Protein 2BNK (pdb70)

CATH classification: 1.10.8.600

Structure (mmCIF, N/CA/C/O backbone):
data_2BNK
#
_entry.id   2BNK
#
_cell.length_a   95.395
_cell.length_b   95.395
_cell.length_c   47.572
_cell.angle_alpha   90.00
_cell.angle_beta   90.00
_cell.angle_gamma   120.00
#
_symmetry.space_group_name_H-M   'P 61'
#
loop_
_entity.id
_entity.type
_entity.pdbx_description
1 polymer 'EARLY PROTEIN GP16.7'
2 water water
#
loop_
_atom_site.group_PDB
_atom_site.id
_atom_site.type_symbol
_atom_site.label_atom_id
_atom_site.label_alt_id
_atom_site.label_comp_id
_atom_site.label_asym_id
_atom_site.label_entity_id
_atom_site.label_seq_id
_atom_site.pdbx_PDB_ins_code
_atom_site.Cartn_x
_atom_site.Cartn_y
_atom_site.Cartn_z
_atom_site.occupancy
_atom_site.B_iso_or_equiv
_atom_site.auth_seq_id
_atom_site.auth_comp_id
_atom_site.auth_asym_id
_atom_site.auth_atom_id
_atom_site.pdbx_PDB_model_num
ATOM 1 N N . VAL A 1 3 ? 38.684 19.533 13.478 1.00 78.80 65 VAL A N 1
ATOM 2 C CA . VAL A 1 3 ? 38.628 20.310 12.193 1.00 78.70 65 VAL A CA 1
ATOM 3 C C . VAL A 1 3 ? 37.223 20.937 11.985 1.00 78.75 65 VAL A C 1
ATOM 4 O O . VAL A 1 3 ? 36.482 21.190 12.959 1.00 78.71 65 VAL A O 1
ATOM 8 N N . ASN A 1 4 ? 36.870 21.200 10.728 1.00 78.38 66 ASN A N 1
ATOM 9 C CA . ASN A 1 4 ? 35.507 21.603 10.410 1.00 78.03 66 ASN A CA 1
ATOM 10 C C . ASN A 1 4 ? 34.723 20.312 10.280 1.00 77.73 66 ASN A C 1
ATOM 11 O O . ASN A 1 4 ? 34.595 19.747 9.179 1.00 78.02 66 ASN A O 1
ATOM 16 N N . LEU A 1 5 ? 34.191 19.839 11.405 1.00 76.81 67 LEU A N 1
ATOM 17 C CA . LEU A 1 5 ? 33.517 18.552 11.406 1.00 75.90 67 LEU A CA 1
ATOM 18 C C . LEU A 1 5 ? 32.001 18.593 11.253 1.00 75.65 67 LEU A C 1
ATOM 19 O O . LEU A 1 5 ? 31.275 19.441 11.807 1.00 76.04 67 LEU A O 1
ATOM 24 N N . SER A 1 6 ? 31.583 17.623 10.474 1.00 74.90 68 SER A N 1
ATOM 25 C CA . SER A 1 6 ? 30.226 17.360 10.120 1.00 74.62 68 SER A CA 1
ATOM 26 C C . SER A 1 6 ? 29.423 16.892 11.317 1.00 74.42 68 SER A C 1
ATOM 27 O O . SER A 1 6 ? 29.865 17.017 12.460 1.00 75.16 68 SER A O 1
ATOM 30 N N . ALA A 1 7 ? 28.228 16.377 11.041 1.00 73.93 69 ALA A N 1
ATOM 31 C CA . ALA A 1 7 ? 27.218 16.171 12.070 1.00 73.71 69 ALA A CA 1
ATOM 32 C C . ALA A 1 7 ? 26.945 14.723 12.373 1.00 73.42 69 ALA A C 1
ATOM 33 O O . ALA A 1 7 ? 26.671 14.392 13.522 1.00 73.82 69 ALA A O 1
ATOM 35 N N . CYS A 1 8 ? 26.995 13.849 11.384 1.00 72.87 70 CYS A N 1
ATOM 36 C CA . CYS A 1 8 ? 26.838 12.427 11.693 1.00 73.11 70 CYS A CA 1
ATOM 37 C C . CYS A 1 8 ? 28.193 11.753 11.849 1.00 72.04 70 CYS A C 1
ATOM 38 O O . CYS A 1 8 ? 28.364 10.871 12.691 1.00 72.86 70 CYS A O 1
ATOM 41 N N . GLU A 1 9 ? 29.154 12.175 11.030 1.00 70.54 71 GLU A N 1
ATOM 42 C CA . GLU A 1 9 ? 30.554 11.866 11.272 1.00 68.93 71 GLU A CA 1
ATOM 43 C C . GLU A 1 9 ? 30.816 11.904 12.784 1.00 67.94 71 GLU A C 1
ATOM 44 O O . GLU A 1 9 ? 31.214 10.905 13.382 1.00 67.68 71 GLU A O 1
ATOM 50 N N . VAL A 1 10 ? 30.544 13.047 13.400 1.00 66.81 72 VAL A N 1
ATOM 51 C CA . VAL A 1 10 ? 30.717 13.241 14.841 1.00 66.25 72 VAL A CA 1
ATOM 52 C C . VAL A 1 10 ? 30.104 12.134 15.730 1.00 66.33 72 VAL A C 1
ATOM 53 O O . VAL A 1 10 ? 30.651 11.814 16.798 1.00 67.28 72 VAL A O 1
ATOM 57 N N . ALA A 1 11 ? 28.980 11.567 15.297 1.00 64.96 73 ALA A N 1
ATOM 58 C CA . ALA A 1 11 ? 28.373 10.446 15.990 1.00 64.18 73 ALA A CA 1
ATOM 59 C C . ALA A 1 11 ? 29.151 9.131 15.765 1.00 64.00 73 ALA A C 1
ATOM 60 O O . ALA A 1 11 ? 29.276 8.320 16.694 1.00 64.02 73 ALA A O 1
ATOM 62 N N . VAL A 1 12 ? 29.671 8.901 14.553 1.00 63.12 74 VAL A N 1
ATOM 63 C CA . VAL A 1 12 ? 30.485 7.697 14.337 1.00 62.67 74 VAL A CA 1
ATOM 64 C C . VAL A 1 12 ? 31.791 7.818 15.134 1.00 62.58 74 VAL A C 1
ATOM 65 O O . VAL A 1 12 ? 32.195 6.887 15.811 1.00 63.04 74 VAL A O 1
ATOM 69 N N . LEU A 1 13 ? 32.428 8.981 15.099 1.00 62.16 75 LEU A N 1
ATOM 70 C CA . LEU A 1 13 ? 33.601 9.189 15.927 1.00 61.86 75 LEU A CA 1
ATOM 71 C C . LEU A 1 13 ? 33.317 8.947 17.403 1.00 62.20 75 LEU A C 1
ATOM 72 O O . LEU A 1 13 ? 34.192 8.465 18.124 1.00 62.03 75 LEU A O 1
ATOM 77 N N . ASP A 1 14 ? 32.104 9.277 17.848 1.00 62.37 76 ASP A N 1
ATOM 78 C CA . ASP A 1 14 ? 31.746 9.084 19.257 1.00 63.17 76 ASP A CA 1
ATOM 79 C C . ASP A 1 14 ? 31.599 7.622 19.674 1.00 62.48 76 ASP A C 1
ATOM 80 O O . ASP A 1 14 ? 31.939 7.276 20.804 1.00 62.07 76 ASP A O 1
ATOM 85 N N . LEU A 1 15 ? 31.137 6.784 18.737 1.00 62.06 77 LEU A N 1
ATOM 86 C CA . LEU A 1 15 ? 31.170 5.315 18.841 1.00 61.71 77 LEU A CA 1
ATOM 87 C C . LEU A 1 15 ? 32.573 4.680 19.063 1.00 61.41 77 LEU A C 1
ATOM 88 O O . LEU A 1 15 ? 32.738 3.800 19.924 1.00 61.38 77 LEU A O 1
ATOM 93 N N . TYR A 1 16 ? 33.549 5.090 18.256 1.00 60.61 78 TYR A N 1
ATOM 94 C CA . TYR A 1 16 ? 34.912 4.604 18.381 1.00 60.59 78 TYR A CA 1
ATOM 95 C C . TYR A 1 16 ? 35.430 5.037 19.737 1.00 61.17 78 TYR A C 1
ATOM 96 O O . TYR A 1 16 ? 36.117 4.277 20.428 1.00 61.32 78 TYR A O 1
ATOM 105 N N . GLU A 1 17 ? 35.077 6.255 20.131 1.00 61.67 79 GLU A N 1
ATOM 106 C CA . GLU A 1 17 ? 35.536 6.780 21.414 1.00 62.68 79 GLU A CA 1
ATOM 107 C C . GLU A 1 17 ? 34.956 5.947 22.547 1.00 62.15 79 GLU A C 1
ATOM 108 O O . GLU A 1 17 ? 35.611 5.724 23.557 1.00 61.92 79 GLU A O 1
ATOM 114 N N . GLN A 1 18 ? 33.734 5.474 22.327 1.00 62.07 80 GLN A N 1
ATOM 115 C CA . GLN A 1 18 ? 33.014 4.571 23.230 1.00 62.14 80 GLN A CA 1
ATOM 116 C C . GLN A 1 18 ? 33.475 3.105 23.196 1.00 61.23 80 GLN A C 1
ATOM 117 O O . GLN A 1 18 ? 33.086 2.317 24.058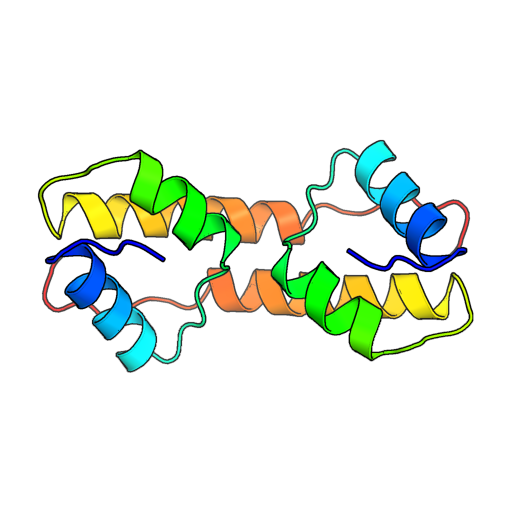 1.00 60.89 80 GLN A O 1
ATOM 123 N N . SER A 1 19 ? 34.287 2.739 22.204 1.00 60.38 81 SER A N 1
ATOM 124 C CA . SER A 1 19 ? 34.858 1.389 22.131 1.00 59.14 81 SER A CA 1
ATOM 125 C C . SER A 1 19 ? 36.363 1.428 22.337 1.00 58.18 81 SER A C 1
ATOM 126 O O . SER A 1 19 ? 37.098 0.536 21.891 1.00 57.96 81 SER A O 1
ATOM 129 N N . ASN A 1 20 ? 36.801 2.467 23.044 1.00 56.70 82 ASN A N 1
ATOM 130 C CA . ASN A 1 20 ? 38.215 2.783 23.206 1.00 55.12 82 ASN A CA 1
ATOM 131 C C . ASN A 1 20 ? 39.119 2.526 21.995 1.00 54.36 82 ASN A C 1
ATOM 132 O O . ASN A 1 20 ? 40.246 2.029 22.141 1.00 54.85 82 ASN A O 1
ATOM 137 N N . ILE A 1 21 ? 38.622 2.888 20.808 1.00 52.74 83 ILE A N 1
ATOM 138 C CA . ILE A 1 21 ? 39.465 2.973 19.631 1.00 51.41 83 ILE A CA 1
ATOM 139 C C . ILE A 1 21 ? 39.966 4.410 19.353 1.00 50.63 83 ILE A C 1
ATOM 140 O O . ILE A 1 21 ? 39.189 5.323 19.123 1.00 50.89 83 ILE A O 1
ATOM 145 N N . ARG A 1 22 ? 41.273 4.600 19.384 1.00 49.50 84 ARG A N 1
ATOM 146 C CA . ARG A 1 22 ? 41.864 5.856 18.949 1.00 48.83 84 ARG A CA 1
ATOM 147 C C . ARG A 1 22 ? 41.922 5.909 17.423 1.00 47.77 84 ARG A C 1
ATOM 148 O O . ARG A 1 22 ? 42.539 5.052 16.808 1.00 47.04 84 ARG A O 1
ATOM 156 N N . ILE A 1 23 ? 41.309 6.921 16.802 1.00 46.87 85 ILE A N 1
ATOM 157 C CA . ILE A 1 23 ? 41.351 7.000 15.338 1.00 45.26 85 ILE A CA 1
ATOM 158 C C . ILE A 1 23 ? 42.514 7.845 14.907 1.00 44.64 85 ILE A C 1
ATOM 159 O O . ILE A 1 23 ? 42.665 8.912 15.436 1.00 43.64 85 ILE A O 1
ATOM 164 N N . PRO A 1 24 ? 43.331 7.368 13.961 1.00 45.17 86 PRO A N 1
ATOM 165 C CA . PRO A 1 24 ? 44.450 8.154 13.434 1.00 46.44 86 PRO A CA 1
ATOM 166 C C . PRO A 1 24 ? 43.930 9.401 12.743 1.00 47.72 86 PRO A C 1
ATOM 167 O O . PRO A 1 24 ? 42.893 9.369 12.059 1.00 47.04 86 PRO A O 1
ATOM 171 N N . SER A 1 25 ? 44.645 10.498 12.951 1.00 49.19 87 SER A N 1
ATOM 172 C CA . SER A 1 25 ? 44.202 11.788 12.471 1.00 50.73 87 SER A CA 1
ATOM 173 C C . SER A 1 25 ? 44.294 11.833 10.970 1.00 51.21 87 SER A C 1
ATOM 174 O O . SER A 1 25 ? 43.498 12.526 10.323 1.00 50.79 87 SER A O 1
ATOM 177 N N . ASP A 1 26 ? 45.2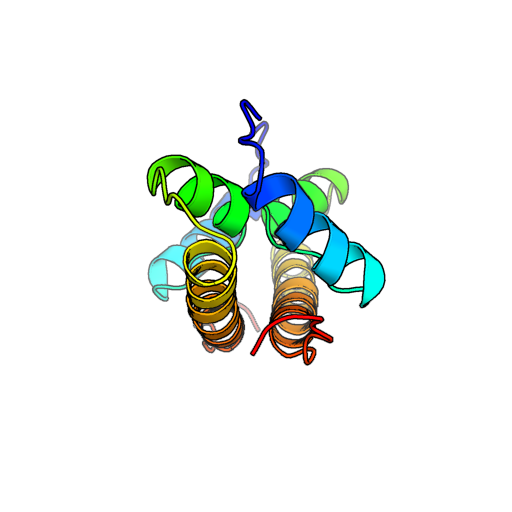11 11.032 10.414 1.00 52.10 88 ASP A N 1
ATOM 178 C CA . ASP A 1 26 ? 45.207 10.762 8.967 1.00 52.52 88 ASP A CA 1
ATOM 179 C C . ASP A 1 26 ? 43.890 10.348 8.451 1.00 52.60 88 ASP A C 1
ATOM 180 O O . ASP A 1 26 ? 43.512 10.815 7.424 1.00 54.37 88 ASP A O 1
ATOM 185 N N . ILE A 1 27 ? 43.190 9.463 9.151 1.00 53.49 89 ILE A N 1
ATOM 186 C CA . ILE A 1 27 ? 41.852 9.038 8.752 1.00 53.43 89 ILE A CA 1
ATOM 187 C C . ILE A 1 27 ? 40.837 10.158 8.963 1.00 54.48 89 ILE A C 1
ATOM 188 O O . ILE A 1 27 ? 39.859 10.229 8.242 1.00 55.00 89 ILE A O 1
ATOM 193 N N . ILE A 1 28 ? 41.038 11.025 9.953 1.00 55.29 90 ILE A N 1
ATOM 194 C CA . ILE A 1 28 ? 40.107 12.136 10.105 1.00 56.29 90 ILE A CA 1
ATOM 195 C C . ILE A 1 28 ? 40.114 12.983 8.807 1.00 57.16 90 ILE A C 1
ATOM 196 O O . ILE A 1 28 ? 39.057 13.151 8.175 1.00 56.50 90 ILE A O 1
ATOM 201 N N . GLU A 1 29 ? 41.310 13.470 8.426 1.00 58.02 91 GLU A N 1
ATOM 202 C CA . GLU A 1 29 ? 41.550 14.167 7.160 1.00 58.83 91 GLU A CA 1
ATOM 203 C C . GLU A 1 29 ? 40.787 13.532 6.014 1.00 58.67 91 GLU A C 1
ATOM 204 O O . GLU A 1 29 ? 39.852 14.122 5.482 1.00 58.92 91 GLU A O 1
ATOM 210 N N . ASP A 1 30 ? 41.148 12.312 5.654 1.00 58.38 92 ASP A N 1
ATOM 211 C CA . ASP A 1 30 ? 40.562 11.713 4.467 1.00 58.53 92 ASP A CA 1
ATOM 212 C C . ASP A 1 30 ? 39.051 11.596 4.609 1.00 58.10 92 ASP A C 1
ATOM 213 O O . ASP A 1 30 ? 38.334 11.559 3.631 1.00 59.05 92 ASP A O 1
ATOM 218 N N . LEU A 1 31 ? 38.550 11.593 5.822 1.00 57.59 93 LEU A N 1
ATOM 219 C CA . LEU A 1 31 ? 37.122 11.445 5.982 1.00 57.68 93 LEU A CA 1
ATOM 220 C C . LEU A 1 31 ? 36.365 12.752 5.659 1.00 58.57 93 LEU A C 1
ATOM 221 O O . LEU A 1 31 ? 35.399 12.742 4.879 1.00 58.21 93 LEU A O 1
ATOM 226 N N . VAL A 1 32 ? 36.797 13.863 6.260 1.00 59.30 94 VAL A N 1
ATOM 227 C CA . VAL A 1 32 ? 36.204 15.167 5.956 1.00 60.24 94 VAL A CA 1
ATOM 228 C C . VAL A 1 32 ? 36.134 15.463 4.432 1.00 61.20 94 VAL A C 1
ATOM 229 O O . VAL A 1 32 ? 35.137 16.058 3.969 1.00 61.16 94 VAL A O 1
ATOM 233 N N . ASN A 1 33 ? 37.164 15.027 3.679 1.00 61.38 95 ASN A N 1
ATOM 234 C CA . ASN A 1 33 ? 37.215 15.169 2.215 1.00 62.01 95 ASN A CA 1
ATOM 235 C C . ASN A 1 33 ? 36.226 14.246 1.500 1.00 62.71 95 ASN A C 1
ATOM 236 O O . A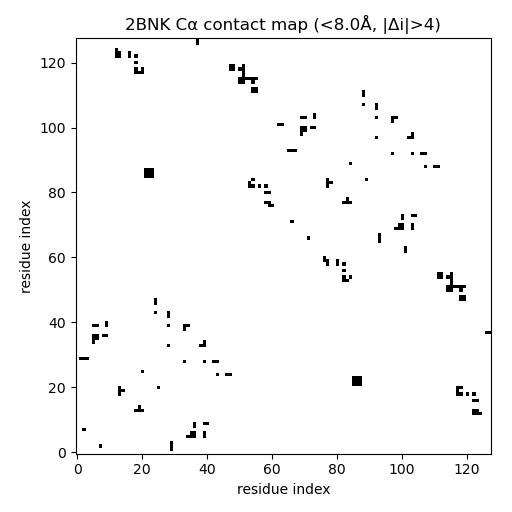SN A 1 33 ? 36.145 14.228 0.276 1.00 62.88 95 ASN A O 1
ATOM 241 N N . GLN A 1 34 ? 35.490 13.443 2.236 1.00 63.33 96 GLN A N 1
ATOM 242 C CA . GLN A 1 34 ? 34.602 12.544 1.540 1.00 64.00 96 GLN A CA 1
ATOM 243 C C . GLN A 1 34 ? 33.184 13.114 1.525 1.00 64.69 96 GLN A C 1
ATOM 244 O O . GLN A 1 34 ? 32.328 12.649 0.755 1.00 64.41 96 GLN A O 1
ATOM 250 N N . ARG A 1 35 ? 32.941 14.117 2.370 1.00 65.28 97 ARG A N 1
ATOM 251 C CA . ARG A 1 35 ? 31.652 14.808 2.381 1.00 66.65 97 ARG A CA 1
ATOM 252 C C . ARG A 1 35 ? 30.503 13.803 2.244 1.00 67.07 97 ARG A C 1
ATOM 253 O O . ARG A 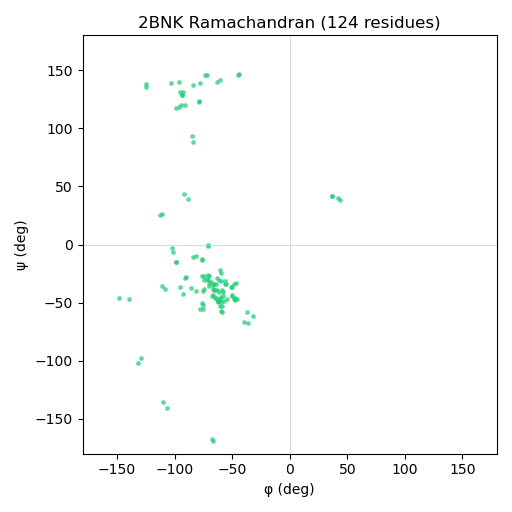1 35 ? 29.518 14.038 1.520 1.00 67.01 97 ARG A O 1
ATOM 261 N N . LEU A 1 36 ? 30.679 12.677 2.947 1.00 67.52 98 LEU A N 1
ATOM 262 C CA . LEU A 1 36 ? 29.721 11.581 3.032 1.00 67.33 98 LEU A CA 1
ATOM 263 C C . LEU A 1 36 ? 28.511 11.960 3.863 1.00 68.37 98 LEU A C 1
ATOM 264 O O . LEU A 1 36 ? 28.618 12.712 4.839 1.00 68.03 98 LEU A O 1
ATOM 269 N N . GLN A 1 37 ? 27.353 11.436 3.473 1.00 69.95 99 GLN A N 1
ATOM 270 C CA . GLN A 1 37 ? 26.086 11.936 4.024 1.00 71.60 99 GLN A CA 1
ATOM 271 C C . GLN A 1 37 ? 25.416 11.086 5.103 1.00 71.94 99 GLN A C 1
ATOM 272 O O . GLN A 1 37 ? 24.367 11.483 5.639 1.00 72.12 99 GLN A O 1
ATOM 278 N N . SER A 1 38 ? 25.989 9.933 5.423 1.00 72.12 100 SER A N 1
ATOM 279 C CA . SER A 1 38 ? 25.268 9.018 6.288 1.00 72.38 100 SER A CA 1
ATOM 280 C C . SER A 1 38 ? 25.850 8.867 7.658 1.00 72.22 100 SER A C 1
ATOM 281 O O . SER A 1 38 ? 26.195 9.842 8.321 1.00 72.67 100 SER A O 1
ATOM 284 N N . GLU A 1 39 ? 25.912 7.609 8.066 1.00 71.59 101 GLU A N 1
ATOM 285 C CA . GLU A 1 39 ? 26.454 7.148 9.335 1.00 70.94 101 GLU A CA 1
ATOM 286 C C . GLU A 1 39 ? 26.989 5.788 8.945 1.00 70.23 101 GLU A C 1
ATOM 287 O O . GLU A 1 39 ? 28.128 5.420 9.277 1.00 70.25 101 GLU A O 1
ATOM 293 N N . GLN A 1 40 ? 26.153 5.060 8.204 1.00 68.92 102 GLN A N 1
ATOM 294 C CA . GLN A 1 40 ? 26.586 3.802 7.625 1.00 68.39 102 GLN A CA 1
ATOM 295 C C . GLN A 1 40 ? 27.683 4.076 6.608 1.00 67.60 102 GLN A C 1
ATOM 296 O O . GLN A 1 40 ? 28.662 3.342 6.542 1.00 67.73 102 GLN A O 1
ATOM 302 N N . GLU A 1 41 ? 27.540 5.156 5.844 1.00 66.80 103 GLU A N 1
ATOM 303 C CA . GLU A 1 41 ? 28.546 5.537 4.867 1.00 66.31 103 GLU A CA 1
ATOM 304 C C . GLU A 1 41 ? 29.862 5.838 5.571 1.00 65.72 103 GLU A C 1
ATOM 305 O O . GLU A 1 41 ? 30.913 5.310 5.174 1.00 65.90 103 GLU A O 1
ATOM 311 N N . VAL A 1 42 ? 29.785 6.659 6.622 1.00 64.52 104 VAL A N 1
ATOM 312 C CA . VAL A 1 42 ? 30.954 7.124 7.365 1.00 63.62 104 VAL A CA 1
ATOM 313 C C . VAL A 1 42 ? 31.742 5.951 7.933 1.00 63.30 104 VAL A C 1
ATOM 314 O O . VAL A 1 42 ? 32.958 5.816 7.720 1.00 62.86 104 VAL A O 1
ATOM 318 N N . LEU A 1 43 ? 31.018 5.100 8.651 1.00 63.08 105 LEU A N 1
ATOM 319 C CA . LEU A 1 43 ? 31.607 3.995 9.391 1.00 62.43 105 LEU A CA 1
ATOM 320 C C . LEU A 1 43 ? 32.297 3.035 8.433 1.00 61.94 105 LEU A C 1
ATOM 321 O O . LEU A 1 43 ? 33.474 2.671 8.645 1.00 62.11 105 LEU A O 1
ATOM 326 N N . ASN A 1 44 ? 31.588 2.663 7.369 1.00 60.77 106 ASN A N 1
ATOM 327 C CA . ASN A 1 44 ? 32.163 1.802 6.349 1.00 60.17 106 ASN A CA 1
ATOM 328 C C . ASN A 1 44 ? 33.428 2.409 5.797 1.00 59.53 106 ASN A C 1
ATOM 329 O O . ASN A 1 44 ? 34.356 1.680 5.430 1.00 59.96 106 ASN A O 1
ATOM 334 N N . TYR A 1 45 ? 33.489 3.740 5.768 1.00 57.96 107 TYR A N 1
ATOM 335 C CA . TYR A 1 45 ? 34.680 4.392 5.272 1.00 56.50 107 TYR A CA 1
ATOM 336 C C . TYR A 1 45 ? 35.855 4.418 6.293 1.00 56.13 107 TYR A C 1
ATOM 337 O O . TYR A 1 45 ? 36.975 3.984 5.975 1.00 55.92 107 TYR A O 1
ATOM 346 N N . ILE A 1 46 ? 35.631 4.945 7.493 1.00 54.96 108 ILE A N 1
ATOM 347 C CA . ILE A 1 46 ? 36.666 4.862 8.514 1.00 54.11 108 ILE A CA 1
ATOM 348 C C . ILE A 1 46 ? 37.212 3.433 8.539 1.00 54.13 108 ILE A C 1
ATOM 349 O O . ILE A 1 46 ? 38.427 3.227 8.512 1.00 54.07 108 ILE A O 1
ATOM 354 N N . GLU A 1 47 ? 36.305 2.449 8.549 1.00 53.71 109 GLU A N 1
ATOM 355 C CA . GLU A 1 47 ? 36.683 1.037 8.665 1.00 52.96 109 GLU A CA 1
ATOM 356 C C . GLU A 1 47 ? 37.608 0.557 7.561 1.00 52.27 109 GLU A C 1
ATOM 357 O O . GLU A 1 47 ? 38.515 -0.211 7.806 1.00 52.23 109 GLU A O 1
ATOM 363 N N . THR A 1 48 ? 37.372 1.013 6.344 1.00 52.16 110 THR A N 1
ATOM 364 C CA . THR A 1 48 ? 38.225 0.693 5.205 1.00 51.74 110 THR A CA 1
ATOM 365 C C . THR A 1 48 ? 39.595 1.271 5.484 1.00 51.67 110 THR A C 1
ATOM 366 O O . THR A 1 48 ? 40.629 0.768 5.012 1.00 51.54 110 THR A O 1
ATOM 370 N N . GLN A 1 49 ? 39.592 2.351 6.258 1.00 51.04 111 GLN A N 1
ATOM 371 C CA . GLN A 1 49 ? 40.789 3.139 6.434 1.00 50.74 111 GLN A CA 1
ATOM 372 C C . GLN A 1 49 ? 41.625 2.542 7.551 1.00 50.30 111 GLN A C 1
ATOM 373 O O . GLN A 1 49 ? 42.871 2.527 7.466 1.00 49.76 111 GLN A O 1
ATOM 379 N N . ARG A 1 50 ? 40.926 2.055 8.578 1.00 49.16 112 ARG A N 1
ATOM 380 C CA . ARG A 1 50 ? 41.554 1.313 9.644 1.00 49.20 112 ARG A CA 1
ATOM 381 C C . ARG A 1 50 ? 42.181 0.044 9.095 1.00 50.24 112 ARG A C 1
ATOM 382 O O . ARG A 1 50 ? 43.37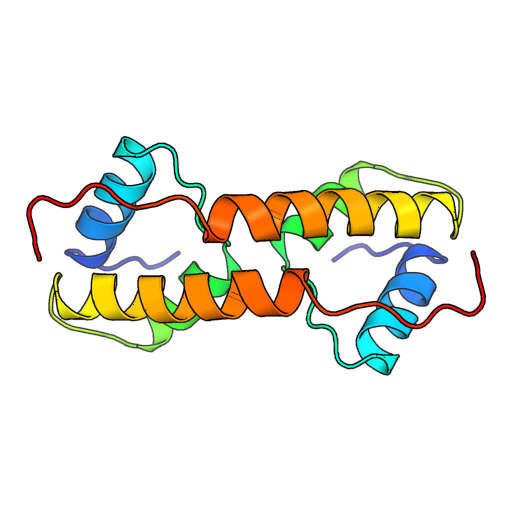0 -0.201 9.356 1.00 49.82 112 ARG A O 1
ATOM 390 N N . THR A 1 51 ? 41.414 -0.730 8.306 1.00 51.03 113 THR A N 1
ATOM 391 C CA . THR A 1 51 ? 41.962 -1.892 7.588 1.00 52.25 113 THR A CA 1
ATOM 392 C C . THR A 1 51 ? 43.244 -1.491 6.882 1.00 53.22 113 THR A C 1
ATOM 393 O O . THR A 1 51 ? 44.253 -2.197 6.947 1.00 53.91 113 THR A O 1
ATOM 397 N N . TYR A 1 52 ? 43.187 -0.343 6.207 1.00 53.76 114 TYR A N 1
ATOM 398 C CA . TYR A 1 52 ? 44.313 0.164 5.435 1.00 53.48 114 TYR A CA 1
ATOM 399 C C . TYR A 1 52 ? 45.455 0.493 6.356 1.00 52.79 114 TYR A C 1
ATOM 400 O O . TYR A 1 52 ? 46.587 0.133 6.096 1.00 53.06 114 TYR A O 1
ATOM 409 N N . TRP A 1 53 ? 45.167 1.182 7.448 1.00 52.54 115 TRP A N 1
ATOM 410 C CA . TRP A 1 53 ? 46.276 1.676 8.252 1.00 52.06 115 TRP A CA 1
ATOM 411 C C . TRP A 1 53 ? 46.889 0.569 9.050 1.00 51.79 115 TRP A C 1
ATOM 412 O O . TRP A 1 53 ? 48.053 0.627 9.331 1.00 51.96 115 TRP A O 1
ATOM 423 N N . LYS A 1 54 ? 46.100 -0.457 9.369 1.00 52.11 116 LYS A N 1
ATOM 424 C CA . LYS A 1 54 ? 46.588 -1.670 10.012 1.00 51.65 116 LYS A CA 1
ATOM 425 C C . LYS A 1 54 ? 47.633 -2.311 9.132 1.00 51.34 116 LYS A C 1
ATOM 426 O O . LYS A 1 54 ? 48.722 -2.679 9.590 1.00 51.35 116 LYS A O 1
ATOM 432 N N . LEU A 1 55 ? 47.328 -2.389 7.847 1.00 50.95 117 LEU A N 1
ATOM 433 C CA . LEU A 1 55 ? 48.270 -2.965 6.906 1.00 50.78 117 LEU A CA 1
ATOM 434 C C . LEU A 1 55 ? 49.554 -2.176 6.706 1.00 50.75 117 LEU A C 1
ATOM 435 O O . LEU A 1 55 ? 50.588 -2.775 6.512 1.00 50.90 117 LEU A O 1
ATOM 440 N N . GLU A 1 56 ? 49.483 -0.842 6.749 1.00 51.08 118 GLU A N 1
ATOM 441 C CA . GLU A 1 56 ? 50.637 0.017 6.472 1.00 50.72 118 GLU A CA 1
ATOM 442 C C . GLU A 1 56 ? 51.615 -0.001 7.634 1.00 50.82 118 GLU A C 1
ATOM 443 O O . GLU A 1 56 ? 52.820 0.210 7.470 1.00 50.90 118 GLU A O 1
ATOM 449 N N . ASN A 1 57 ? 51.085 -0.254 8.818 1.00 50.35 119 ASN A N 1
ATOM 450 C CA . ASN A 1 57 ? 51.891 -0.235 10.002 1.00 50.39 119 ASN A CA 1
ATOM 451 C C . ASN A 1 57 ? 52.551 -1.606 10.133 1.00 51.58 119 ASN A C 1
ATOM 452 O O . ASN A 1 57 ? 53.467 -1.812 10.937 1.00 51.26 119 ASN A O 1
ATOM 457 N N . GLN A 1 58 ? 52.083 -2.537 9.304 1.00 52.85 120 GLN A N 1
ATOM 458 C CA . GLN A 1 58 ? 52.565 -3.918 9.287 1.00 53.38 120 GLN A CA 1
ATOM 459 C C . GLN A 1 58 ? 53.714 -4.089 8.332 1.00 53.44 120 GLN A C 1
ATOM 460 O O . GLN A 1 58 ? 54.546 -4.951 8.529 1.00 53.86 120 GLN A O 1
ATOM 466 N N . LYS A 1 59 ? 53.762 -3.269 7.285 1.00 53.84 121 LYS A N 1
ATOM 467 C CA . LYS A 1 59 ? 54.831 -3.360 6.305 1.00 54.23 121 LYS A CA 1
ATOM 468 C C . LYS A 1 59 ? 56.159 -3.531 7.024 1.00 55.72 121 LYS A C 1
ATOM 469 O O . LYS A 1 59 ? 56.331 -3.046 8.127 1.00 55.63 121 LYS A O 1
ATOM 475 N N . LYS A 1 60 ? 57.083 -4.273 6.429 1.00 58.36 122 LYS A N 1
ATOM 476 C CA . LYS A 1 60 ? 58.382 -4.496 7.066 1.00 60.44 122 LYS A CA 1
ATOM 477 C C . LYS A 1 60 ? 59.345 -3.487 6.512 1.00 61.19 122 LYS A C 1
ATOM 478 O O . LYS A 1 60 ? 59.408 -3.324 5.296 1.00 61.34 122 LYS A O 1
ATOM 484 N N . LEU A 1 61 ? 60.076 -2.806 7.395 1.00 62.97 123 LEU A N 1
ATOM 485 C CA . LEU A 1 61 ? 61.019 -1.772 6.957 1.00 65.01 123 LEU A CA 1
ATOM 486 C C . LEU A 1 61 ? 62.383 -2.282 6.526 1.00 67.12 123 LEU A C 1
ATOM 487 O O . LEU A 1 61 ? 62.997 -3.113 7.201 1.00 67.77 123 LEU A O 1
ATOM 492 N N . TYR A 1 62 ? 62.871 -1.707 5.426 1.00 69.71 124 TYR A N 1
ATOM 493 C CA . TYR A 1 62 ? 64.236 -1.915 4.967 1.00 72.23 124 TYR A CA 1
ATOM 494 C C . TYR A 1 62 ? 65.219 -0.858 5.542 1.00 73.44 124 TYR A C 1
ATOM 495 O O . TYR A 1 62 ? 65.080 0.343 5.249 1.00 74.17 124 TYR A O 1
ATOM 504 N N . ARG A 1 63 ? 66.243 -1.324 6.298 1.00 74.85 125 ARG A N 1
ATOM 505 C CA . ARG A 1 63 ? 67.167 -0.454 7.071 1.00 75.56 125 ARG A CA 1
ATOM 506 C C . ARG A 1 63 ? 68.678 -0.621 6.778 1.00 76.78 125 ARG A C 1
ATOM 507 O O . ARG A 1 63 ? 69.192 -1.749 6.683 1.00 76.78 125 ARG A O 1
ATOM 515 N N . GLY A 1 64 ? 69.385 0.503 6.648 1.00 77.60 126 GLY A N 1
ATOM 516 C CA . GLY A 1 64 ? 70.847 0.491 6.650 1.00 78.80 126 GLY A CA 1
ATOM 517 C C . GLY A 1 64 ? 71.361 0.622 8.094 1.00 79.88 126 GLY A C 1
ATOM 518 O O . GLY A 1 64 ? 72.372 1.303 8.344 1.00 79.90 126 GLY A O 1
ATOM 519 N N . SER A 1 65 ? 70.660 -0.052 9.023 1.00 80.47 127 SER A N 1
ATOM 520 C CA . SER A 1 65 ? 70.768 0.155 10.483 1.00 81.07 127 SER A CA 1
ATOM 521 C C . SER A 1 65 ? 70.988 -1.150 11.279 1.00 81.71 127 SER A C 1
ATOM 522 O O . SER A 1 65 ? 72.124 -1.624 11.400 1.00 81.78 127 SER A O 1
ATOM 525 N N . LEU A 1 66 ? 69.873 -1.683 11.825 1.00 82.29 128 LEU A N 1
ATOM 526 C CA . LEU A 1 66 ? 69.764 -2.927 12.659 1.00 82.87 128 LEU A CA 1
ATOM 527 C C . LEU A 1 66 ? 70.029 -2.710 14.167 1.00 83.01 128 LEU A C 1
ATOM 528 O O . LEU A 1 66 ? 69.105 -2.764 14.990 1.00 82.93 128 LEU A O 1
ATOM 533 N N . VAL B 1 3 ? 56.812 19.432 10.377 1.00 78.45 65 VAL B N 1
ATOM 534 C CA . VAL B 1 3 ? 56.801 20.250 11.641 1.00 78.33 65 VAL B CA 1
ATOM 535 C C . VAL B 1 3 ? 58.176 20.916 11.880 1.00 78.21 65 VAL B C 1
ATOM 536 O O . VAL B 1 3 ? 58.905 21.231 10.921 1.00 78.19 65 VAL B O 1
ATOM 540 N N . ASN B 1 4 ? 58.521 21.145 13.145 1.00 77.85 66 ASN B N 1
ATOM 541 C CA . ASN B 1 4 ? 59.878 21.559 13.467 1.00 77.59 66 ASN B CA 1
ATOM 542 C C . ASN B 1 4 ? 60.661 20.266 13.580 1.00 77.14 66 ASN B C 1
ATOM 543 O O . ASN B 1 4 ? 60.708 19.634 14.649 1.00 77.38 66 ASN B O 1
ATOM 548 N N . LEU B 1 5 ? 61.274 19.862 12.470 1.00 76.22 67 LEU B N 1
ATOM 549 C CA . LEU B 1 5 ? 61.931 18.569 12.440 1.00 75.32 67 LEU B CA 1
ATOM 550 C C . LEU B 1 5 ? 63.446 18.586 12.556 1.00 74.92 67 LEU B C 1
ATOM 551 O O . LEU B 1 5 ? 64.171 19.411 11.976 1.00 74.78 67 LEU B O 1
ATOM 556 N N . SER B 1 6 ? 63.855 17.614 13.335 1.00 74.43 68 SER B N 1
ATOM 557 C CA . SER B 1 6 ? 65.207 17.318 13.686 1.00 74.40 68 SER B CA 1
ATOM 558 C C . SER B 1 6 ? 66.028 16.852 12.497 1.00 74.30 68 SER B C 1
ATOM 559 O O . SER B 1 6 ? 65.605 16.962 11.345 1.00 74.98 68 SER B O 1
ATOM 562 N N . ALA B 1 7 ? 67.226 16.354 12.793 1.00 74.22 69 ALA B N 1
ATOM 563 C CA . ALA B 1 7 ? 68.259 16.140 11.785 1.00 73.92 69 ALA B CA 1
ATOM 564 C C . ALA B 1 7 ? 68.491 14.685 11.477 1.00 73.66 69 ALA B C 1
ATOM 565 O O . ALA B 1 7 ? 68.724 14.346 10.318 1.00 74.03 69 ALA B O 1
ATOM 567 N N . CYS B 1 8 ? 68.446 13.817 12.475 1.00 73.15 70 CYS B N 1
ATOM 568 C CA . CYS B 1 8 ? 68.581 12.386 12.181 1.00 73.34 70 CYS B CA 1
ATOM 569 C C . CYS B 1 8 ? 67.219 11.743 11.986 1.00 72.17 70 CYS B C 1
ATOM 570 O O . CYS B 1 8 ? 67.037 10.932 11.084 1.00 73.22 70 CYS B O 1
ATOM 573 N N . GLU B 1 9 ? 66.266 12.106 12.841 1.00 70.60 71 GLU B N 1
ATOM 574 C CA . GLU B 1 9 ? 64.854 11.843 12.577 1.00 68.93 71 GLU B CA 1
ATOM 575 C C . GLU B 1 9 ? 64.584 11.888 11.065 1.00 68.01 71 GLU B C 1
ATOM 576 O O . GLU B 1 9 ? 64.195 10.886 10.464 1.00 67.98 71 GLU B O 1
ATOM 582 N N . VAL B 1 10 ? 64.830 13.034 10.449 1.00 66.98 72 VAL B N 1
ATOM 583 C CA . VAL B 1 10 ? 64.643 13.220 9.010 1.00 66.52 72 VAL B CA 1
ATOM 584 C C . VAL B 1 10 ? 65.240 12.098 8.126 1.00 66.51 72 VAL B C 1
ATOM 585 O O . VAL B 1 10 ? 64.692 11.782 7.058 1.00 67.22 72 VAL B O 1
ATOM 589 N N . ALA B 1 11 ? 66.356 11.519 8.567 1.00 65.36 73 ALA B N 1
ATOM 590 C CA . ALA B 1 11 ? 67.002 10.432 7.855 1.00 64.56 73 ALA B CA 1
ATOM 591 C C . ALA B 1 11 ? 66.239 9.115 8.051 1.00 64.49 73 ALA B C 1
ATOM 592 O O . ALA B 1 11 ? 66.106 8.323 7.104 1.00 64.48 73 ALA B O 1
ATOM 594 N N . VAL B 1 12 ? 65.742 8.860 9.268 1.00 63.71 74 VAL B N 1
ATOM 595 C CA . VAL B 1 12 ? 64.924 7.659 9.476 1.00 63.15 74 VAL B CA 1
ATOM 596 C C . VAL B 1 12 ? 63.624 7.831 8.683 1.00 63.01 74 VAL B C 1
ATOM 597 O O . VAL B 1 12 ? 63.197 6.929 7.978 1.00 63.48 74 VAL B O 1
ATOM 601 N N . LEU B 1 13 ? 63.017 9.008 8.742 1.00 62.45 75 LEU B N 1
ATOM 602 C CA . LEU B 1 13 ? 61.842 9.239 7.930 1.00 62.23 75 LEU B CA 1
ATOM 603 C C . LEU B 1 13 ? 62.101 8.970 6.456 1.00 62.56 75 LEU B C 1
ATOM 604 O O . LEU B 1 13 ? 61.201 8.502 5.751 1.00 62.59 75 LEU B O 1
ATOM 609 N N . ASP B 1 14 ? 63.318 9.264 5.997 1.00 62.63 76 ASP B N 1
ATOM 610 C CA . ASP B 1 14 ? 63.660 9.067 4.586 1.00 63.32 76 ASP B CA 1
ATOM 611 C C . ASP B 1 14 ? 63.759 7.596 4.180 1.00 62.91 76 ASP B C 1
ATOM 612 O O . ASP B 1 14 ? 63.343 7.243 3.072 1.00 62.61 76 ASP B O 1
ATOM 617 N N . LEU B 1 15 ? 64.261 6.758 5.101 1.00 62.53 77 LEU B N 1
ATOM 618 C CA . LEU B 1 15 ? 64.232 5.290 4.998 1.00 62.08 77 LEU B CA 1
ATOM 619 C C . LEU B 1 15 ? 62.833 4.654 4.770 1.00 61.93 77 LEU B C 1
ATOM 620 O O . LEU B 1 15 ? 62.683 3.747 3.932 1.00 62.09 77 LEU B O 1
ATOM 625 N N . TYR B 1 16 ? 61.844 5.093 5.548 1.00 61.17 78 TYR B N 1
ATOM 626 C CA . TYR B 1 16 ? 60.482 4.594 5.446 1.00 60.95 78 TYR B CA 1
ATOM 627 C C . TYR B 1 16 ? 59.934 5.025 4.101 1.00 61.59 78 TYR B C 1
ATOM 628 O O . TYR B 1 16 ? 59.215 4.271 3.433 1.00 61.71 78 TYR B O 1
ATOM 637 N N . GLU B 1 17 ? 60.285 6.239 3.694 1.00 62.10 79 GLU B N 1
ATOM 638 C CA . GLU B 1 17 ? 59.815 6.760 2.414 1.00 63.11 79 GLU B CA 1
ATOM 639 C C . GLU B 1 17 ? 60.413 5.930 1.283 1.00 62.71 79 GLU B C 1
ATOM 640 O O . GLU B 1 17 ? 59.771 5.712 0.270 1.00 62.38 79 GLU B O 1
ATOM 646 N N . GLN B 1 18 ? 61.640 5.461 1.506 1.00 62.63 80 GLN B N 1
ATOM 647 C CA . GLN B 1 18 ? 62.370 4.573 0.601 1.00 62.48 80 GLN B CA 1
ATOM 648 C C . GLN B 1 18 ? 61.896 3.108 0.633 1.00 61.60 80 GLN B C 1
ATOM 649 O O . GLN B 1 18 ? 62.263 2.311 -0.233 1.00 61.29 80 GLN B O 1
ATOM 655 N N . SER B 1 19 ? 61.098 2.751 1.637 1.00 60.66 81 SER B N 1
ATOM 656 C CA . SER B 1 19 ? 60.518 1.407 1.720 1.00 59.55 81 SER B CA 1
ATOM 657 C C . SER B 1 19 ? 59.011 1.449 1.499 1.00 58.56 81 SER B C 1
ATOM 658 O O . SER B 1 19 ? 58.269 0.576 1.957 1.00 58.53 81 SER B O 1
ATOM 661 N N . ASN B 1 20 ? 58.580 2.471 0.771 1.00 57.14 82 ASN B N 1
ATOM 662 C CA . ASN B 1 20 ? 57.169 2.783 0.599 1.00 55.69 82 ASN B CA 1
ATOM 663 C C . ASN B 1 20 ? 56.261 2.553 1.819 1.00 54.98 82 ASN B C 1
ATOM 664 O O . ASN B 1 20 ? 55.125 2.062 1.688 1.00 55.27 82 ASN B O 1
ATOM 669 N N . ILE B 1 21 ? 56.764 2.929 3.001 1.00 53.42 83 ILE B N 1
ATOM 670 C CA . ILE B 1 21 ? 55.928 2.979 4.191 1.00 52.11 83 ILE B CA 1
ATOM 671 C C . ILE B 1 21 ? 55.437 4.406 4.482 1.00 51.24 83 ILE B C 1
ATOM 672 O O . ILE B 1 21 ? 56.233 5.301 4.727 1.00 51.28 83 ILE B O 1
ATOM 677 N N . ARG B 1 22 ? 54.126 4.607 4.450 1.00 49.85 84 ARG B N 1
ATOM 678 C CA . ARG B 1 22 ? 53.545 5.868 4.872 1.00 49.22 84 ARG B CA 1
ATOM 679 C C . ARG B 1 22 ? 53.494 5.917 6.398 1.00 48.28 84 ARG B C 1
ATOM 680 O O . ARG B 1 22 ? 52.892 5.040 7.005 1.00 47.75 84 ARG B O 1
ATOM 688 N N . ILE B 1 23 ? 54.105 6.931 7.026 1.00 47.07 85 ILE B N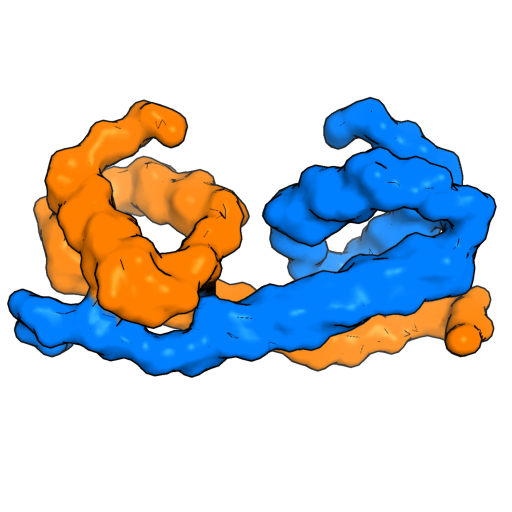 1
ATOM 689 C CA . ILE B 1 23 ? 54.069 7.008 8.488 1.00 45.67 85 ILE B CA 1
ATOM 690 C C . ILE B 1 23 ? 52.918 7.868 8.933 1.00 45.24 85 ILE B C 1
ATOM 691 O O . ILE B 1 23 ? 52.800 8.959 8.442 1.00 44.29 85 ILE B O 1
ATOM 696 N N . PRO B 1 24 ? 52.073 7.380 9.851 1.00 45.88 86 PRO B N 1
ATOM 697 C CA . PRO B 1 24 ? 50.948 8.173 10.368 1.00 46.82 86 PRO B CA 1
ATOM 698 C C . PRO B 1 24 ? 51.471 9.430 11.049 1.00 48.26 86 PRO B C 1
ATOM 699 O O . PRO B 1 24 ? 52.515 9.416 11.728 1.00 47.73 86 PRO B O 1
ATOM 703 N N . SER B 1 25 ? 50.751 10.522 10.853 1.00 49.60 87 SER B N 1
ATOM 704 C CA . SER B 1 25 ? 51.224 11.788 11.343 1.00 51.11 87 SER B CA 1
ATOM 705 C C . SER B 1 25 ? 51.136 11.821 12.849 1.00 51.61 87 SER B C 1
ATOM 706 O O . SER B 1 25 ? 51.926 12.517 13.486 1.00 51.64 87 SER B O 1
ATOM 709 N N . ASP B 1 26 ? 50.215 11.033 13.418 1.00 52.40 88 ASP B N 1
ATOM 710 C CA . ASP B 1 26 ? 50.207 10.793 14.872 1.00 52.80 88 ASP B CA 1
ATOM 711 C C . ASP B 1 26 ? 51.537 10.379 15.387 1.00 52.85 88 ASP B C 1
ATOM 712 O O . ASP B 1 26 ? 51.954 10.869 16.403 1.00 53.93 88 ASP B O 1
ATOM 717 N N . ILE B 1 27 ? 52.208 9.471 14.692 1.00 53.76 89 ILE B N 1
ATOM 718 C CA . ILE B 1 27 ? 53.554 9.058 15.077 1.00 53.60 89 ILE B CA 1
ATOM 719 C C . ILE B 1 27 ? 54.553 10.183 14.864 1.00 54.34 89 ILE B C 1
ATOM 720 O O . ILE B 1 27 ? 55.508 10.285 15.602 1.00 55.28 89 ILE B O 1
ATOM 725 N N . ILE B 1 28 ? 54.361 11.036 13.869 1.00 55.02 90 ILE B N 1
ATOM 726 C CA . ILE B 1 28 ? 55.287 12.155 13.736 1.00 56.04 90 ILE B CA 1
ATOM 727 C C . ILE B 1 28 ? 55.278 13.007 15.030 1.00 56.73 90 ILE B C 1
ATOM 728 O O . ILE B 1 28 ? 56.332 13.154 15.673 1.00 56.32 90 ILE B O 1
ATOM 733 N N . GLU B 1 29 ? 54.092 13.525 15.395 1.00 57.46 91 GLU B N 1
ATOM 734 C CA . GLU B 1 29 ? 53.827 14.195 16.678 1.00 58.33 91 GLU B CA 1
ATOM 735 C C . GLU B 1 29 ? 54.582 13.577 17.844 1.00 58.41 91 GLU B C 1
ATOM 736 O O . GLU B 1 29 ? 55.491 14.188 18.400 1.00 58.75 91 GLU B O 1
ATOM 742 N N . ASP B 1 30 ? 54.232 12.353 18.201 1.00 58.21 92 ASP B N 1
ATOM 743 C CA . ASP B 1 30 ? 54.841 11.736 19.360 1.00 58.36 92 ASP B CA 1
ATOM 744 C C . ASP B 1 30 ? 56.353 11.633 19.207 1.00 58.02 92 ASP B C 1
ATOM 745 O O . ASP B 1 30 ? 57.084 11.616 20.188 1.00 58.45 92 ASP B O 1
ATOM 750 N N . LEU B 1 31 ? 56.837 11.613 17.984 1.00 57.53 93 LEU B N 1
ATOM 751 C CA . LEU B 1 31 ? 58.267 11.461 17.814 1.00 57.89 93 LEU B CA 1
ATOM 752 C C . LEU B 1 31 ? 59.028 12.759 18.144 1.00 58.64 93 LEU B C 1
ATOM 753 O O . LEU B 1 31 ? 59.979 12.750 18.927 1.00 58.60 93 LEU B O 1
ATOM 758 N N . VAL B 1 32 ? 58.614 13.868 17.541 1.00 59.51 94 VAL B N 1
ATOM 759 C CA . VAL B 1 32 ? 59.217 15.156 17.862 1.00 60.62 94 VAL B CA 1
ATOM 760 C C . VAL B 1 32 ? 59.274 15.442 19.391 1.00 61.54 94 VAL B C 1
ATOM 761 O O . VAL B 1 32 ? 60.269 16.024 19.866 1.00 61.62 94 VAL B O 1
ATOM 765 N N . ASN B 1 33 ? 58.231 15.017 20.131 1.00 61.68 95 ASN B N 1
ATOM 766 C CA . ASN B 1 33 ? 58.170 15.146 21.595 1.00 62.13 95 ASN B CA 1
ATOM 767 C C . ASN B 1 33 ? 59.134 14.205 22.307 1.00 62.53 95 ASN B C 1
ATOM 768 O O . ASN B 1 33 ? 59.192 14.170 23.527 1.00 62.83 95 ASN B O 1
ATOM 773 N N . GLN B 1 34 ? 59.882 13.415 21.570 1.00 63.03 96 GLN B N 1
ATOM 774 C CA . GLN B 1 34 ? 60.773 12.518 22.263 1.00 63.60 96 GLN B CA 1
ATOM 775 C C . GLN B 1 34 ? 62.183 13.088 22.295 1.00 64.16 96 GLN B C 1
ATOM 776 O O . GLN B 1 34 ? 63.022 12.626 23.081 1.00 64.10 96 GLN B O 1
ATOM 782 N N . ARG B 1 35 ? 62.437 14.091 21.452 1.00 64.75 97 ARG B N 1
ATOM 783 C CA . ARG B 1 35 ? 63.726 14.791 21.451 1.00 66.13 97 ARG B CA 1
ATOM 784 C C . ARG B 1 35 ? 64.899 13.805 21.563 1.00 66.58 97 ARG B C 1
ATOM 785 O O . ARG B 1 35 ? 65.896 14.060 22.263 1.00 66.62 97 ARG B O 1
ATOM 793 N N . LEU B 1 36 ? 64.723 12.671 20.875 1.00 67.02 98 LEU B N 1
ATOM 794 C CA . LEU B 1 36 ? 65.659 11.560 20.821 1.00 66.81 98 LEU B CA 1
ATOM 795 C C . LEU B 1 36 ? 66.863 11.896 19.967 1.00 67.72 98 LEU B C 1
ATOM 796 O O . LEU B 1 36 ? 66.757 12.613 18.973 1.00 67.03 98 LEU B O 1
ATOM 801 N N . GLN B 1 37 ? 68.016 11.369 20.363 1.00 69.53 99 GLN B N 1
ATOM 802 C CA . GLN B 1 37 ? 69.289 11.867 19.828 1.00 71.45 99 GLN B CA 1
ATOM 803 C C . GLN B 1 37 ? 69.946 11.031 18.739 1.00 71.78 99 GLN B C 1
ATOM 804 O O . GLN B 1 37 ? 70.958 11.456 18.162 1.00 72.23 99 GLN B O 1
ATOM 810 N N . SER B 1 38 ? 69.397 9.858 18.458 1.00 72.09 100 SER B N 1
ATOM 811 C CA . SER B 1 38 ? 70.113 8.941 17.591 1.00 72.58 100 SER B CA 1
ATOM 812 C C . SER B 1 38 ? 69.552 8.803 16.205 1.00 72.49 100 SER B C 1
ATOM 813 O O . SER B 1 38 ? 69.146 9.773 15.560 1.00 73.01 100 SER B O 1
ATOM 816 N N . GLU B 1 39 ? 69.585 7.561 15.752 1.00 71.95 101 GLU B N 1
ATOM 817 C CA . GLU B 1 39 ? 68.993 7.113 14.505 1.00 71.13 101 GLU B CA 1
ATOM 818 C C . GLU B 1 39 ? 68.406 5.781 14.913 1.00 70.39 101 GLU B C 1
ATOM 819 O O . GLU B 1 39 ? 67.233 5.486 14.635 1.00 70.36 101 GLU B O 1
ATOM 825 N N . GLN B 1 40 ? 69.231 5.009 15.624 1.00 69.05 102 GLN B N 1
ATOM 826 C CA . GLN B 1 40 ? 68.769 3.765 16.213 1.00 68.68 102 GLN B CA 1
ATOM 827 C C . GLN B 1 40 ? 67.658 4.058 17.215 1.00 68.02 102 GLN B C 1
ATOM 828 O O . GLN B 1 40 ? 66.647 3.358 17.246 1.00 68.37 102 GLN B O 1
ATOM 834 N N . GLU B 1 41 ? 67.821 5.121 17.999 1.00 67.19 103 GLU B N 1
ATOM 835 C CA . GLU B 1 41 ? 66.813 5.522 18.975 1.00 66.53 103 GLU B CA 1
ATOM 836 C C . GLU B 1 41 ? 65.489 5.850 18.283 1.00 65.80 103 GLU B C 1
ATOM 837 O O . GLU B 1 41 ? 64.428 5.370 18.702 1.00 65.84 103 GLU B O 1
ATOM 843 N N . VAL B 1 42 ? 65.577 6.644 17.216 1.00 64.64 104 VAL B N 1
ATOM 844 C CA . VAL B 1 42 ? 64.420 7.116 16.467 1.00 63.69 104 VAL B CA 1
ATOM 845 C C . VAL B 1 42 ? 63.651 5.945 15.883 1.00 63.38 104 VAL B C 1
ATOM 846 O O . VAL B 1 42 ? 62.443 5.795 16.101 1.00 63.12 104 VAL B O 1
ATOM 850 N N . LEU B 1 43 ? 64.379 5.099 15.161 1.00 63.22 105 LEU B N 1
ATOM 851 C CA . LEU B 1 43 ? 63.797 3.981 14.435 1.00 62.40 105 LEU B CA 1
ATOM 852 C C . LEU B 1 43 ? 63.106 3.024 15.386 1.00 61.86 105 LEU B C 1
ATOM 853 O O . LEU B 1 43 ? 61.952 2.627 15.147 1.00 61.99 105 LEU B O 1
ATOM 858 N N . ASN B 1 44 ? 63.795 2.686 16.475 1.00 60.93 106 ASN B N 1
ATOM 859 C CA . ASN B 1 44 ? 63.218 1.811 17.485 1.00 60.21 106 ASN B CA 1
ATOM 860 C C . ASN B 1 44 ? 61.965 2.424 18.042 1.00 59.57 106 ASN B C 1
ATOM 861 O O . ASN B 1 44 ? 61.031 1.698 18.395 1.00 60.33 106 ASN B O 1
ATOM 866 N N . TYR B 1 45 ? 61.920 3.757 18.085 1.00 57.93 107 TYR B N 1
ATOM 867 C CA . TYR B 1 45 ? 60.728 4.431 18.563 1.00 56.60 107 TYR B CA 1
ATOM 868 C C . TYR B 1 45 ? 59.548 4.433 17.557 1.00 56.18 107 TYR B C 1
ATOM 869 O O . TYR B 1 45 ? 58.428 4.008 17.898 1.00 56.09 107 TYR B O 1
ATOM 878 N N . ILE B 1 46 ? 59.777 4.923 16.344 1.00 54.99 108 ILE B N 1
ATOM 879 C CA . ILE B 1 46 ? 58.747 4.837 15.322 1.00 54.28 108 ILE B CA 1
ATOM 880 C C . ILE B 1 46 ? 58.193 3.404 15.305 1.00 54.35 108 ILE B C 1
ATOM 881 O O . ILE B 1 46 ? 56.968 3.193 15.364 1.00 54.04 108 ILE B O 1
ATOM 886 N N . GLU B 1 47 ? 59.098 2.420 15.288 1.00 53.81 109 GLU B N 1
ATOM 887 C CA . GLU B 1 47 ? 58.689 1.018 15.169 1.00 53.25 109 GLU B CA 1
ATOM 888 C C . GLU B 1 47 ? 57.745 0.558 16.272 1.00 52.62 109 GLU B C 1
ATOM 889 O O . GLU B 1 47 ? 56.798 -0.163 16.018 1.00 52.04 109 GLU B O 1
ATOM 895 N N . THR B 1 48 ? 58.011 0.984 17.495 1.00 52.62 110 THR B N 1
ATOM 896 C CA . THR B 1 48 ? 57.153 0.664 18.627 1.00 52.19 110 THR B CA 1
ATOM 897 C C . THR B 1 48 ? 55.799 1.262 18.339 1.00 52.04 110 THR B C 1
ATOM 898 O O . THR B 1 48 ? 54.756 0.745 18.770 1.00 51.88 110 THR B O 1
ATOM 902 N N . GLN B 1 49 ? 55.824 2.375 17.604 1.00 51.45 111 GLN B N 1
ATOM 903 C CA . GLN B 1 49 ? 54.614 3.157 17.387 1.00 51.00 111 GLN B CA 1
ATOM 904 C C . GLN B 1 49 ? 53.777 2.539 16.271 1.00 50.48 111 GLN B C 1
ATOM 905 O O . GLN B 1 49 ? 52.549 2.487 16.369 1.00 50.26 111 GLN B O 1
ATOM 911 N N . ARG B 1 50 ? 54.463 2.070 15.231 1.00 49.55 112 ARG B N 1
ATOM 912 C CA . ARG B 1 50 ? 53.833 1.316 14.179 1.00 49.50 112 ARG B CA 1
ATOM 913 C C . ARG B 1 50 ? 53.191 0.051 14.720 1.00 50.41 112 ARG B C 1
ATOM 914 O O . ARG B 1 50 ? 52.012 -0.189 14.438 1.00 50.25 112 ARG B O 1
ATOM 922 N N . THR B 1 51 ? 53.938 -0.736 15.512 1.00 51.34 113 THR B N 1
ATOM 923 C CA . THR B 1 51 ? 53.370 -1.897 16.215 1.00 52.39 113 THR B CA 1
ATOM 924 C C . THR B 1 51 ? 52.082 -1.486 16.914 1.00 53.32 113 THR B C 1
ATOM 925 O O . THR B 1 51 ? 51.060 -2.165 16.820 1.00 53.75 113 THR B O 1
ATOM 929 N N . TYR B 1 52 ? 52.151 -0.356 17.614 1.00 53.85 114 TYR B N 1
ATOM 930 C CA . TYR B 1 52 ? 51.024 0.145 18.389 1.00 53.43 114 TYR B CA 1
ATOM 931 C C . TYR B 1 52 ? 49.891 0.495 17.473 1.00 52.64 114 TYR B C 1
ATOM 932 O O . TYR B 1 52 ? 48.753 0.158 17.735 1.00 52.80 114 TYR B O 1
ATOM 941 N N . TRP B 1 53 ? 50.192 1.188 16.387 1.00 52.52 115 TRP B N 1
ATOM 942 C CA . TRP B 1 53 ? 49.095 1.683 15.573 1.00 52.32 115 TRP B CA 1
ATOM 943 C C . TRP B 1 53 ? 48.464 0.562 14.786 1.00 52.09 115 TRP B C 1
ATOM 944 O O . TRP B 1 53 ? 47.282 0.601 14.549 1.00 52.02 115 TRP B O 1
ATOM 955 N N . LYS B 1 54 ? 49.263 -0.447 14.428 1.00 52.29 116 LYS B N 1
ATOM 956 C CA . LYS B 1 54 ? 48.787 -1.660 13.778 1.00 51.84 116 LYS B CA 1
ATOM 957 C C . LYS B 1 54 ? 47.756 -2.321 14.655 1.00 51.40 116 LYS B C 1
ATOM 958 O O . LYS B 1 54 ? 46.681 -2.730 14.192 1.00 51.44 116 LYS B O 1
ATOM 964 N N . LEU B 1 55 ? 48.064 -2.380 15.940 1.00 50.83 117 LEU B N 1
ATOM 965 C CA . LEU B 1 55 ? 47.135 -2.934 16.901 1.00 50.77 117 LEU B CA 1
ATOM 966 C C . LEU B 1 55 ? 45.836 -2.151 17.096 1.00 50.78 117 LEU B C 1
ATOM 967 O O . LEU B 1 55 ? 44.805 -2.764 17.253 1.00 50.82 117 LEU B O 1
ATOM 972 N N . GLU B 1 56 ? 45.896 -0.810 17.093 1.00 51.22 118 GLU B N 1
ATOM 973 C CA . GLU B 1 56 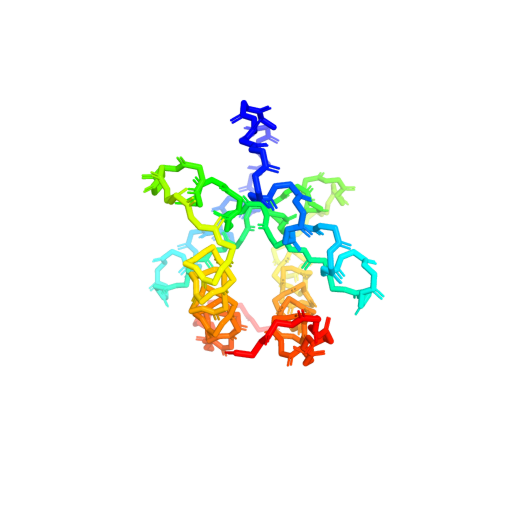? 44.735 0.051 17.359 1.00 50.78 118 GLU B CA 1
ATOM 974 C C . GLU B 1 56 ? 43.762 0.029 16.193 1.00 51.14 118 GLU B C 1
ATOM 975 O O . GLU B 1 56 ? 42.553 0.193 16.368 1.00 51.37 118 GLU B O 1
ATOM 981 N N . ASN B 1 57 ? 44.296 -0.183 14.998 1.00 50.84 119 ASN B N 1
ATOM 982 C CA . ASN B 1 57 ? 43.489 -0.189 13.806 1.00 50.75 119 ASN B CA 1
ATOM 983 C C . ASN B 1 57 ? 42.834 -1.572 13.676 1.00 51.67 119 ASN B C 1
ATOM 984 O O . ASN B 1 57 ? 41.940 -1.802 12.845 1.00 51.13 119 ASN B O 1
ATOM 989 N N . GLN B 1 58 ? 43.292 -2.496 14.515 1.00 52.78 120 GLN B N 1
ATOM 990 C CA . GLN B 1 58 ? 42.799 -3.877 14.506 1.00 53.48 120 GLN B CA 1
ATOM 991 C C . GLN B 1 58 ? 41.645 -4.048 15.448 1.00 53.53 120 GLN B C 1
ATOM 992 O O . GLN B 1 58 ? 40.795 -4.882 15.222 1.00 54.03 120 GLN B O 1
ATOM 998 N N . LYS B 1 59 ? 41.608 -3.250 16.512 1.00 53.95 121 LYS B N 1
ATOM 999 C CA . LYS B 1 59 ? 40.547 -3.351 17.492 1.00 54.23 121 LYS B CA 1
ATOM 1000 C C . LYS B 1 59 ? 39.210 -3.479 16.784 1.00 55.61 121 LYS B C 1
ATOM 1001 O O . LYS B 1 59 ? 39.032 -2.959 15.701 1.00 55.62 121 LYS B O 1
ATOM 1007 N N . LYS B 1 60 ? 38.285 -4.230 17.364 1.00 58.13 122 LYS B N 1
ATOM 1008 C CA . LYS B 1 60 ? 36.986 -4.446 16.726 1.00 60.22 122 LYS B CA 1
ATOM 1009 C C . LYS B 1 60 ? 36.036 -3.415 17.266 1.00 60.92 122 LYS B C 1
ATOM 1010 O O . LYS B 1 60 ? 35.937 -3.267 18.477 1.00 61.02 122 LYS B O 1
ATOM 1016 N N . LEU B 1 61 ? 35.350 -2.702 16.373 1.00 62.73 123 LEU B N 1
ATOM 1017 C CA . LEU B 1 61 ? 34.379 -1.694 16.793 1.00 64.92 123 LEU B CA 1
ATOM 1018 C C . LEU B 1 61 ? 33.040 -2.243 17.250 1.00 66.86 123 LEU B C 1
ATOM 1019 O O . LEU B 1 61 ? 32.473 -3.135 16.613 1.00 67.55 123 LEU B O 1
ATOM 1024 N N . TYR B 1 62 ? 32.523 -1.647 18.328 1.00 69.41 124 TYR B N 1
ATOM 1025 C CA . TYR B 1 62 ? 31.154 -1.876 18.787 1.00 72.06 124 TYR B CA 1
ATOM 1026 C C . TYR B 1 62 ? 30.163 -0.806 18.236 1.00 73.13 124 TYR B C 1
ATOM 1027 O O . TYR B 1 62 ? 30.303 0.391 18.543 1.00 73.94 124 TYR B O 1
ATOM 1036 N N . ARG B 1 63 ? 29.140 -1.258 17.476 1.00 74.40 125 ARG B N 1
ATOM 1037 C CA . ARG B 1 63 ? 28.222 -0.374 16.717 1.00 75.10 125 ARG B CA 1
ATOM 1038 C C . ARG B 1 63 ? 26.710 -0.556 17.006 1.00 76.18 125 ARG B C 1
ATOM 1039 O O . ARG B 1 63 ? 26.220 -1.688 17.130 1.00 76.13 125 ARG B O 1
ATOM 1047 N N . GLY B 1 64 ? 25.985 0.558 17.105 1.00 76.99 126 GLY B N 1
ATOM 1048 C CA . GLY B 1 64 ? 24.522 0.539 17.085 1.00 78.09 126 GLY B CA 1
ATOM 1049 C C . GLY B 1 64 ? 24.051 0.727 15.636 1.00 79.15 126 GLY B C 1
ATOM 1050 O O . GLY B 1 64 ? 23.101 1.480 15.364 1.00 79.27 126 GLY B O 1
ATOM 1051 N N . SER B 1 65 ? 24.728 0.016 14.722 1.00 79.72 127 SER B N 1
ATOM 1052 C CA . SER B 1 65 ? 24.664 0.237 13.270 1.00 80.31 127 SER B CA 1
ATOM 1053 C C . SER B 1 65 ? 24.442 -1.067 12.475 1.00 80.91 127 SER B C 1
ATOM 1054 O O . SER B 1 65 ? 23.314 -1.566 12.391 1.00 81.11 127 SER B O 1
ATOM 1057 N N . LEU B 1 66 ? 25.544 -1.573 11.888 1.00 81.49 128 LEU B N 1
ATOM 1058 C CA . LEU B 1 66 ? 25.647 -2.811 11.048 1.00 81.99 128 LEU B CA 1
ATOM 1059 C C . LEU B 1 66 ? 25.293 -2.573 9.564 1.00 82.06 128 LEU B C 1
ATOM 1060 O O . LEU B 1 66 ? 26.153 -2.697 8.684 1.00 82.10 128 LEU B O 1
#

GO terms:
  GO:0033644 host cell membrane (C, IDA)
  GO:0039693 viral DNA genome replication (P, IDA)
  GO:0020002 host cell plasma membrane (C, EXP)

Nearest PDB structures (foldseek):
  2c5r-assembly1_A  TM=9.728E-01  e=7.253E-08  Salasvirus phi29
  2c5r-assembly1_B  TM=9.743E-01  e=1.079E-07  Salasvirus phi29
  1zae-assembly1_B  TM=9.152E-01  e=1.315E-07  Salasvirus phi29
  2plr-assembly1_B  TM=3.130E-01  e=3.384E+00  Sulfurisphaera tokodaii str. 7
  2c5r-assembly1_A  TM=9.725E-01  e=6.444E-08  Salasvirus phi29

InterPro domains:
  IPR009595 Bacteriophage DNA replication protein Gp16.7 [PF06720] (34-126)
  IPR037211 Bacteriophage DNA replication protein Gp16.7 superfamily [G3DSA:1.10.8.600] (64-130)
  IPR037211 Bacteriophage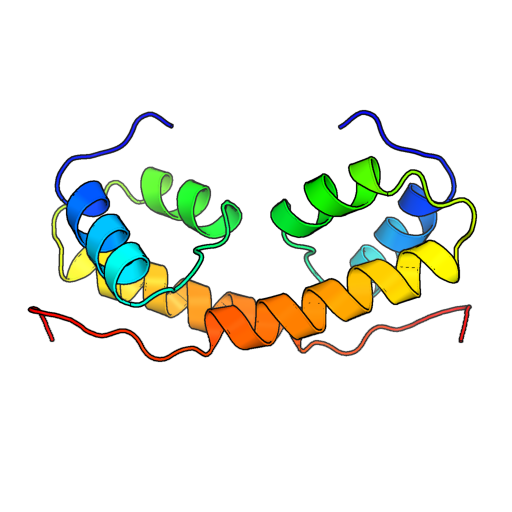 DNA replication protein Gp16.7 superfamily [SSF140713] (67-129)

Sequence (128 aa):
VNLSACEVAVLDLYEQSNIRIPSDIIEDLVNQRLQSEQEVLNYIETQRTYWKLENQKKLYRGSLVNLSACEVAVLDLYEQSNIRIPSDIIEDLVNQRLQSEQEVLNYIETQRTYWKLENQKKLYRGSL

Foldseek 3Di:
DPDDDLLVVLVVVCVVVVHDQDVVLVVVQVVVPDDDNVRSNVSSVVVCVVVVVVVVDDDDDPDD/DPDDDLLVVLVVVCVVVVHDQDVVLVVVQVVVVDDDNVRSNVSSVVVVVVVVVVVVDDDDDPDD

Secondary structure (DSSP, 8-state):
----SSHHHHHHHHHHTTPPPPHHHHHHHHTT----SHHHHHHHHHHHHHHHHHTTSPPP-S--/----SSHHHHHHHHHTTTPPPPHHHHHHHHTT----SHHHHHHHHHHHHHHHHHTTSPPP-S--

Organism: Bacillus phage phi29 (NCBI:txid2884424)

Radius of gyration: 16.18 Å; Cα contacts (8 Å, |Δi|>4): 121; chains: 2; bounding box: 46×26×23 Å

Solvent-accessible surface area: 7800 Å² total; per-residue (Å²): 146,134,56,48,88,33,4,60,43,4,33,68,35,1,132,133,30,125,8,122,29,1,36,21,1,30,80,42,0,32,109,80,197,43,155,43,80,65,65,0,1,78,40,0,37,82,25,4,63,72,2,52,86,6,5,89,98,192,7,148,99,77,50,179,144,133,58,49,88,33,4,60,41,4,33,68,34,1,132,133,26,126,7,123,29,1,38,20,0,30,81,41,0,29,108,80,199,44,153,43,83,66,65,0,1,81,40,1,37,84,25,4,61,70,2,52,84,5,5,90,99,190,7,147,97,78,48,180

B-factor: mean 61.47, std 9.58, range [38.36, 85.29]